Protein AF-A0A7W6FVX3-F1 (afdb_monomer_lite)

pLDDT: mean 87.55, std 6.08, range [58.34, 93.88]

Sequence (89 aa):
MPPLFIAGPSLCMLVTTVTSAVLMPAIGVATLGGAIGFGALVGVGYLGSTAVNMAINPLVLRPLAYGFLSASYFLVASILISIVLFLVG

Secondary structure (DSSP, 8-state):
--THHHHHHHHHHHHHHHHHHHHHHHTT--SHHHHHHHHHHHHHHHHHHHHHHHHH-TT-SSHHHHHHHHHHHHHHHHHHHHHHHHHH-

Organism: NCBI:txid1166078

Radius of gyration: 14.44 Å; chains: 1; bounding box: 35×26×37 Å

Foldseek 3Di:
DDVCVVVVVVVVLVVLLVVLLVVCVVVPVQDLVSLLVQLQVVLVVQLVVQLVVLVPDPVRPDSNVVSNVVSVVSSVSSNVSSNVSNVVD

Structure (mmCIF, N/CA/C/O backbone):
data_AF-A0A7W6FVX3-F1
#
_entry.id   AF-A0A7W6FVX3-F1
#
loop_
_atom_site.group_PDB
_atom_site.id
_atom_site.type_symbol
_atom_site.label_atom_id
_atom_site.label_alt_id
_atom_site.label_comp_id
_atom_site.label_asym_id
_atom_site.label_entity_id
_atom_site.label_seq_id
_atom_site.pdbx_PDB_ins_code
_atom_site.Cartn_x
_atom_site.Cartn_y
_atom_site.Cartn_z
_atom_site.occupancy
_atom_site.B_iso_or_equiv
_atom_site.auth_seq_id
_atom_site.auth_comp_id
_atom_site.auth_asym_id
_atom_site.auth_atom_id
_atom_site.pdbx_PDB_model_num
ATOM 1 N N . MET A 1 1 ? 18.221 -18.881 -6.454 1.00 58.34 1 MET A N 1
ATOM 2 C CA . MET A 1 1 ? 17.531 -17.573 -6.421 1.00 58.34 1 MET A CA 1
ATOM 3 C C . MET A 1 1 ? 1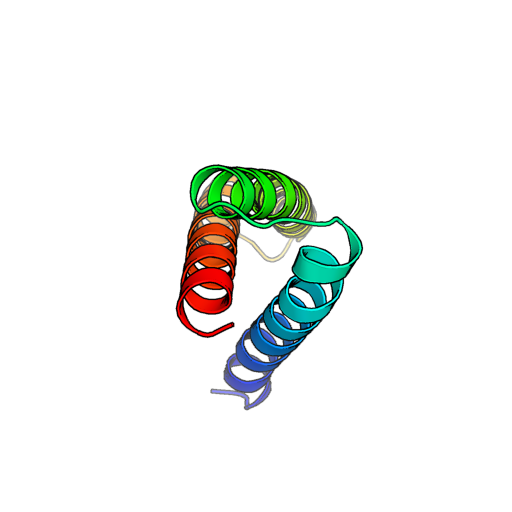8.096 -16.771 -5.259 1.00 58.34 1 MET A C 1
ATOM 5 O O . MET A 1 1 ? 18.137 -17.319 -4.164 1.00 58.34 1 MET A O 1
ATOM 9 N N . PRO A 1 2 ? 18.647 -15.567 -5.490 1.00 76.88 2 PRO A N 1
ATOM 10 C CA . PRO A 1 2 ? 19.314 -14.810 -4.433 1.00 76.88 2 PRO A CA 1
ATOM 11 C C . PRO A 1 2 ? 18.333 -14.493 -3.291 1.00 76.88 2 PRO A C 1
ATOM 13 O O . PRO A 1 2 ? 17.185 -14.151 -3.580 1.00 76.88 2 PRO A O 1
ATOM 16 N N . PRO A 1 3 ? 18.755 -14.563 -2.016 1.00 71.00 3 PRO A N 1
ATOM 17 C CA . PRO A 1 3 ? 17.873 -14.378 -0.856 1.00 71.00 3 PRO A CA 1
ATOM 18 C C . PRO A 1 3 ? 17.141 -13.024 -0.846 1.00 71.00 3 PRO A C 1
ATOM 20 O O . PRO A 1 3 ? 16.029 -12.921 -0.333 1.00 71.00 3 PRO A O 1
ATOM 23 N N . LEU A 1 4 ? 17.711 -12.004 -1.498 1.00 74.44 4 LEU A N 1
ATOM 24 C CA . LEU A 1 4 ? 17.101 -10.683 -1.659 1.00 74.44 4 LEU A CA 1
ATOM 25 C C . LEU A 1 4 ? 15.740 -10.709 -2.386 1.00 74.44 4 LEU A C 1
ATOM 27 O O . LEU A 1 4 ? 14.877 -9.894 -2.074 1.00 74.44 4 LEU A O 1
ATOM 31 N N . PHE A 1 5 ? 15.524 -11.647 -3.318 1.00 72.94 5 PHE A N 1
ATOM 32 C CA . PHE A 1 5 ? 14.269 -11.750 -4.082 1.00 72.94 5 PHE A CA 1
ATOM 33 C C . PHE A 1 5 ? 13.090 -12.268 -3.249 1.00 72.94 5 PHE A C 1
ATOM 35 O O . PHE A 1 5 ? 11.942 -12.097 -3.645 1.00 72.94 5 PHE A O 1
ATOM 42 N N . ILE A 1 6 ? 13.368 -12.881 -2.097 1.00 77.19 6 ILE A N 1
ATOM 43 C CA . ILE A 1 6 ? 12.363 -13.370 -1.145 1.00 77.19 6 ILE A CA 1
ATOM 44 C C . ILE A 1 6 ? 12.239 -12.413 0.041 1.00 77.19 6 ILE A C 1
ATOM 46 O O . ILE A 1 6 ? 11.130 -12.081 0.451 1.00 77.19 6 ILE A O 1
ATOM 50 N N . ALA A 1 7 ? 13.371 -11.940 0.569 1.00 84.81 7 ALA A N 1
ATOM 51 C CA . ALA A 1 7 ? 13.396 -11.050 1.726 1.00 84.81 7 ALA A CA 1
ATOM 52 C C . ALA A 1 7 ? 12.895 -9.631 1.407 1.00 84.81 7 ALA A C 1
ATOM 54 O O . ALA A 1 7 ? 12.285 -8.989 2.256 1.00 84.81 7 ALA A O 1
ATOM 55 N N . GLY A 1 8 ? 13.131 -9.132 0.189 1.00 84.50 8 GLY A N 1
ATOM 56 C CA . GLY A 1 8 ? 12.710 -7.787 -0.211 1.00 84.50 8 GLY A CA 1
ATOM 57 C C . GLY A 1 8 ? 11.187 -7.600 -0.161 1.00 84.50 8 GLY A C 1
ATOM 58 O O . GLY A 1 8 ? 10.712 -6.731 0.573 1.00 84.50 8 GLY A O 1
ATOM 59 N N . PRO A 1 9 ? 10.403 -8.424 -0.885 1.00 84.12 9 PRO A N 1
ATOM 60 C CA . PRO A 1 9 ? 8.946 -8.321 -0.874 1.00 84.12 9 PRO A CA 1
ATOM 61 C C . PRO A 1 9 ? 8.337 -8.538 0.514 1.00 84.12 9 PRO A C 1
ATOM 63 O O . PRO A 1 9 ? 7.423 -7.813 0.894 1.00 84.12 9 PRO A O 1
ATOM 66 N N . SER A 1 10 ? 8.852 -9.488 1.300 1.00 86.31 10 SER A N 1
ATOM 67 C CA . SER A 1 10 ? 8.313 -9.770 2.636 1.00 86.31 10 SER A CA 1
ATOM 68 C C . SER A 1 10 ? 8.547 -8.620 3.618 1.00 86.31 10 SER A C 1
ATOM 70 O O . SER A 1 10 ? 7.617 -8.234 4.327 1.00 86.31 10 SER A O 1
ATOM 72 N N . LEU A 1 11 ? 9.740 -8.015 3.617 1.00 90.75 11 LEU A N 1
ATOM 73 C CA . LEU A 1 11 ? 10.033 -6.833 4.432 1.00 90.75 11 LEU A CA 1
ATOM 74 C C . LEU A 1 11 ? 9.178 -5.632 4.022 1.00 90.75 11 LEU A C 1
ATOM 76 O O . LEU A 1 11 ? 8.648 -4.942 4.890 1.00 90.75 11 LEU A O 1
ATOM 80 N N . CYS A 1 12 ? 9.002 -5.404 2.718 1.00 88.31 12 CYS A N 1
ATOM 81 C CA . CYS A 1 12 ? 8.137 -4.338 2.216 1.00 88.31 12 CYS A CA 1
ATOM 82 C C . CYS A 1 12 ? 6.700 -4.501 2.734 1.00 88.31 12 CYS A C 1
ATOM 84 O O . CYS A 1 12 ? 6.154 -3.576 3.336 1.00 88.31 12 CYS A O 1
ATOM 86 N N . MET A 1 13 ? 6.129 -5.701 2.598 1.00 89.12 13 MET A N 1
ATOM 87 C CA . MET A 1 13 ? 4.774 -5.992 3.073 1.00 89.12 13 MET A CA 1
ATOM 88 C C . MET A 1 13 ? 4.641 -5.855 4.594 1.00 89.12 13 MET A C 1
ATOM 90 O O . MET A 1 13 ? 3.625 -5.349 5.076 1.00 89.12 13 MET A O 1
ATOM 94 N N . LEU A 1 14 ? 5.662 -6.253 5.358 1.00 91.38 14 LEU A N 1
ATOM 95 C CA . LEU A 1 14 ? 5.677 -6.095 6.812 1.00 91.38 14 LEU A CA 1
ATOM 96 C C . LEU A 1 14 ? 5.651 -4.615 7.206 1.00 91.38 14 LEU A C 1
ATOM 98 O O . LEU A 1 14 ? 4.819 -4.216 8.020 1.00 91.38 14 LEU A O 1
ATOM 102 N N . VAL A 1 15 ? 6.495 -3.787 6.586 1.00 93.06 15 VAL A N 1
ATOM 103 C CA . VAL A 1 15 ? 6.529 -2.338 6.842 1.00 93.06 15 VAL A CA 1
ATOM 104 C C . VAL A 1 15 ? 5.189 -1.691 6.487 1.00 93.06 15 VAL A C 1
ATOM 106 O O . VAL A 1 15 ? 4.653 -0.932 7.296 1.00 93.06 15 VAL A O 1
ATOM 109 N N . THR A 1 16 ? 4.602 -2.025 5.335 1.00 91.06 16 THR A N 1
ATOM 110 C CA . THR A 1 16 ? 3.279 -1.524 4.918 1.00 91.06 16 THR A CA 1
ATOM 111 C C . THR A 1 16 ? 2.164 -1.935 5.884 1.00 91.06 16 THR A C 1
ATOM 113 O O . THR A 1 16 ? 1.272 -1.142 6.191 1.00 91.06 16 THR A O 1
ATOM 116 N N . THR A 1 17 ? 2.222 -3.158 6.410 1.00 92.50 17 THR A N 1
ATOM 117 C CA . THR A 1 17 ? 1.227 -3.663 7.366 1.00 92.50 17 THR A CA 1
ATOM 118 C C . THR A 1 17 ? 1.341 -2.954 8.711 1.00 92.50 17 THR A C 1
ATOM 120 O O . THR A 1 17 ? 0.340 -2.462 9.227 1.00 92.50 17 THR A O 1
ATOM 123 N N . VAL A 1 18 ? 2.555 -2.832 9.257 1.00 93.88 18 VAL A N 1
ATOM 124 C CA . VAL A 1 18 ? 2.800 -2.155 10.541 1.00 93.88 18 VAL A CA 1
ATOM 125 C C . VAL A 1 18 ? 2.421 -0.677 10.462 1.00 93.88 18 VAL A C 1
ATOM 127 O O . VAL A 1 18 ? 1.744 -0.164 11.348 1.00 93.88 18 VAL A O 1
ATOM 130 N N . THR A 1 19 ? 2.802 0.006 9.382 1.00 92.31 19 THR A N 1
ATOM 131 C CA . THR A 1 19 ? 2.419 1.412 9.176 1.00 92.31 19 THR A CA 1
ATOM 132 C C . THR A 1 19 ? 0.906 1.581 9.090 1.00 92.31 19 THR A C 1
ATOM 134 O O . THR A 1 19 ? 0.370 2.472 9.744 1.00 92.31 19 THR A O 1
ATOM 137 N N . SER A 1 20 ? 0.199 0.703 8.374 1.00 91.00 20 SER A N 1
ATOM 138 C CA . SER A 1 20 ? -1.271 0.724 8.313 1.00 91.00 20 SER A CA 1
ATOM 139 C C . SER A 1 20 ? -1.912 0.468 9.681 1.00 91.00 20 SER A C 1
ATOM 141 O O . SER A 1 20 ? -2.844 1.176 10.054 1.00 91.00 20 SER A O 1
ATOM 143 N N . ALA A 1 21 ? -1.382 -0.486 10.452 1.00 91.62 21 ALA A N 1
ATOM 144 C CA . ALA A 1 21 ? -1.869 -0.823 11.790 1.00 91.62 21 ALA A CA 1
ATOM 145 C C . ALA A 1 21 ? -1.706 0.326 12.793 1.00 91.62 21 ALA A C 1
ATOM 147 O O . ALA A 1 21 ? -2.534 0.481 13.683 1.00 91.62 21 ALA A O 1
ATOM 148 N N . VAL A 1 22 ? -0.662 1.144 12.642 1.00 93.06 22 VAL A N 1
ATOM 149 C CA . VAL A 1 22 ? -0.453 2.339 13.470 1.00 93.06 22 VAL A CA 1
ATOM 150 C C . VAL A 1 22 ? -1.314 3.506 12.984 1.00 93.06 22 VAL A C 1
ATOM 152 O O . VAL A 1 22 ? -1.905 4.211 13.800 1.00 93.06 22 VAL A O 1
ATOM 155 N N . LEU A 1 23 ? -1.407 3.720 11.666 1.00 91.25 23 LEU A N 1
ATOM 156 C CA . LEU A 1 23 ? -2.154 4.850 11.115 1.00 91.25 23 LEU A CA 1
ATOM 157 C C . LEU A 1 23 ? -3.659 4.704 11.330 1.00 91.25 23 LEU A C 1
ATOM 159 O O . LEU A 1 23 ? -4.264 5.654 11.810 1.00 91.25 23 LEU A O 1
ATOM 163 N N . MET A 1 24 ? -4.262 3.556 11.004 1.00 91.75 24 MET A N 1
ATOM 164 C CA . MET A 1 24 ? -5.720 3.362 11.064 1.00 91.75 24 MET A CA 1
ATOM 165 C C . MET A 1 24 ? -6.364 3.805 12.395 1.00 91.75 24 MET A C 1
ATOM 167 O O . MET A 1 24 ? -7.309 4.596 12.338 1.00 91.75 24 MET A O 1
ATOM 171 N N . PRO A 1 25 ? -5.870 3.397 13.582 1.00 88.50 25 PRO A N 1
ATOM 172 C CA . PRO A 1 25 ? -6.399 3.895 14.851 1.00 88.50 25 PRO A CA 1
ATOM 173 C C . PRO A 1 25 ? -6.046 5.368 15.104 1.00 88.50 25 PRO A C 1
ATOM 175 O O . PRO A 1 25 ? -6.866 6.095 15.657 1.00 88.50 25 PRO A O 1
ATOM 178 N N . ALA A 1 26 ? -4.876 5.845 14.660 1.00 90.56 26 ALA A N 1
ATOM 179 C CA . ALA A 1 26 ? -4.467 7.243 14.831 1.00 90.56 26 ALA A CA 1
ATOM 180 C C . ALA A 1 26 ? -5.353 8.234 14.054 1.00 90.56 26 ALA A C 1
ATOM 182 O O . ALA A 1 26 ? -5.584 9.347 14.522 1.00 90.56 26 ALA A O 1
ATOM 183 N N . ILE A 1 27 ? -5.872 7.832 12.890 1.00 89.38 27 ILE A N 1
ATOM 184 C CA . ILE A 1 27 ? -6.823 8.626 12.092 1.00 89.38 27 ILE A CA 1
ATOM 185 C C . ILE A 1 27 ? -8.295 8.296 12.395 1.00 89.38 27 ILE A C 1
ATOM 187 O O . ILE A 1 27 ? -9.187 8.841 11.749 1.00 89.38 27 ILE A O 1
ATOM 191 N N . GLY A 1 28 ? -8.564 7.417 13.368 1.00 87.88 28 GLY A N 1
ATOM 192 C CA . GLY A 1 28 ? -9.922 7.088 13.808 1.00 87.88 28 GLY A CA 1
ATOM 193 C C . GLY A 1 28 ? -10.741 6.271 12.803 1.00 87.88 28 GLY A C 1
ATOM 194 O O . GLY A 1 28 ? -11.962 6.421 12.734 1.00 87.88 28 GLY A O 1
ATOM 195 N N . VAL A 1 29 ? -10.105 5.406 12.007 1.00 89.44 29 VAL A N 1
ATOM 196 C CA . VAL A 1 29 ? -10.824 4.504 11.095 1.00 89.44 29 VAL A CA 1
ATOM 197 C C . VAL A 1 29 ? -11.525 3.412 11.907 1.00 89.44 29 VAL A C 1
ATOM 199 O O . VAL A 1 29 ? -10.920 2.412 12.275 1.00 89.44 29 VAL A O 1
ATOM 202 N N . ALA A 1 30 ? -12.816 3.616 12.177 1.00 85.19 30 ALA A N 1
ATOM 203 C CA . ALA A 1 30 ? -13.642 2.729 13.007 1.00 85.19 30 ALA A CA 1
ATOM 204 C C . ALA A 1 30 ? -14.721 1.957 12.222 1.00 85.19 30 ALA A C 1
ATOM 206 O O . ALA A 1 30 ? -15.582 1.310 12.810 1.00 85.19 30 ALA A O 1
ATOM 207 N N . THR A 1 31 ? -14.721 2.040 10.890 1.00 91.62 31 THR A N 1
ATOM 208 C CA . THR A 1 31 ? -15.720 1.367 10.046 1.00 91.62 31 THR A CA 1
ATOM 209 C C . THR A 1 31 ? -15.057 0.591 8.919 1.00 91.62 31 THR A C 1
ATOM 211 O O . THR A 1 31 ? -14.012 0.996 8.407 1.00 91.62 31 THR A O 1
ATOM 214 N N . LEU A 1 32 ? -15.718 -0.477 8.465 1.00 90.62 32 LEU A N 1
ATOM 215 C CA . LEU A 1 32 ? -15.265 -1.272 7.321 1.00 90.62 32 LEU A CA 1
ATOM 216 C C . LEU A 1 32 ? -15.115 -0.411 6.055 1.00 90.62 32 LEU A C 1
ATOM 218 O O . LEU A 1 32 ? -14.135 -0.537 5.326 1.00 90.62 32 LEU A O 1
ATOM 222 N N . GLY A 1 33 ? -16.058 0.508 5.814 1.00 90.19 33 GLY A N 1
ATOM 223 C CA . GLY A 1 33 ? -15.984 1.449 4.693 1.00 90.19 33 GLY A CA 1
ATOM 224 C C . GLY A 1 33 ? -14.783 2.394 4.798 1.00 90.19 33 GLY A C 1
ATOM 225 O O . GLY A 1 33 ? -14.096 2.624 3.805 1.00 90.19 33 GLY A O 1
ATOM 226 N N . GLY A 1 34 ? -14.477 2.877 6.007 1.00 90.06 34 GLY A N 1
ATOM 227 C CA . GLY A 1 34 ? -13.276 3.669 6.273 1.00 90.06 34 GLY A CA 1
ATOM 228 C C . GLY A 1 34 ? -11.985 2.881 6.045 1.00 90.06 34 GLY A C 1
ATOM 229 O O . GLY A 1 34 ? -11.046 3.418 5.465 1.00 90.06 34 GLY A O 1
ATOM 230 N N . ALA A 1 35 ? -11.949 1.601 6.425 1.00 90.94 35 ALA A N 1
ATOM 231 C CA . ALA A 1 35 ? -10.799 0.726 6.201 1.00 90.94 35 ALA A CA 1
ATOM 232 C C . ALA A 1 35 ? -10.546 0.478 4.708 1.00 90.94 35 ALA A C 1
ATOM 234 O O . ALA A 1 35 ? -9.410 0.589 4.248 1.00 90.94 35 ALA A O 1
ATOM 235 N N . ILE A 1 36 ? -11.603 0.221 3.933 1.00 93.25 36 ILE A N 1
ATOM 236 C CA . ILE A 1 36 ? -11.509 0.075 2.474 1.00 93.25 36 ILE A CA 1
ATOM 237 C C . ILE A 1 36 ? -11.050 1.389 1.828 1.00 93.25 36 ILE A C 1
ATOM 239 O O . ILE A 1 36 ? -10.154 1.372 0.986 1.00 93.25 36 ILE A O 1
ATOM 243 N N . GLY A 1 37 ? -11.621 2.527 2.236 1.00 92.62 37 GLY A N 1
ATOM 244 C CA . GLY A 1 37 ? -11.238 3.846 1.727 1.00 92.62 37 GLY A CA 1
ATOM 245 C C . GLY A 1 37 ? -9.781 4.200 2.036 1.00 92.62 37 GLY A C 1
ATOM 246 O O . GLY A 1 37 ? -9.056 4.655 1.152 1.00 92.62 37 GLY A O 1
ATOM 247 N N . PHE A 1 38 ? -9.328 3.925 3.262 1.00 93.12 38 PHE A N 1
ATOM 248 C CA . PHE A 1 38 ? -7.934 4.092 3.669 1.00 93.12 38 PHE A CA 1
ATOM 249 C C . PHE A 1 38 ? -7.001 3.202 2.841 1.00 93.12 38 PHE A C 1
ATOM 251 O O . PHE A 1 38 ? -6.048 3.699 2.237 1.00 93.12 38 PHE A O 1
ATOM 258 N N . GLY A 1 39 ? -7.311 1.907 2.745 1.00 91.88 39 GLY A N 1
ATOM 259 C CA . GLY A 1 39 ? -6.528 0.950 1.968 1.00 91.88 39 GLY A CA 1
ATOM 260 C C . GLY A 1 39 ? -6.463 1.306 0.482 1.00 91.88 39 GLY A C 1
ATOM 261 O O . GLY A 1 39 ? -5.405 1.162 -0.130 1.00 91.88 39 GLY A O 1
ATOM 262 N N . ALA A 1 40 ? -7.545 1.835 -0.095 1.00 93.00 40 ALA A N 1
ATOM 263 C CA . ALA A 1 40 ? -7.574 2.310 -1.476 1.00 93.00 40 ALA A CA 1
ATOM 264 C C . ALA A 1 40 ? -6.710 3.565 -1.673 1.00 93.00 40 ALA A C 1
ATOM 266 O O . ALA A 1 40 ? -5.939 3.624 -2.628 1.00 93.00 40 ALA A O 1
ATOM 267 N N . LEU A 1 41 ? -6.782 4.542 -0.764 1.00 93.75 41 LEU A N 1
ATOM 268 C CA . LEU A 1 41 ? -5.973 5.764 -0.831 1.00 93.75 41 LEU A CA 1
ATOM 269 C C . LEU A 1 41 ? -4.476 5.443 -0.749 1.00 93.75 41 LEU A C 1
ATOM 271 O O . LEU A 1 41 ? -3.692 5.881 -1.593 1.00 93.75 41 LEU A O 1
ATOM 275 N N . VAL A 1 42 ? -4.092 4.631 0.235 1.00 92.31 42 VAL A N 1
ATOM 276 C CA . VAL A 1 42 ? -2.713 4.154 0.401 1.00 92.31 42 VAL A CA 1
ATOM 277 C C . VAL A 1 42 ? -2.280 3.329 -0.817 1.00 92.31 42 VAL A C 1
ATOM 279 O O . VAL A 1 42 ? -1.191 3.528 -1.356 1.00 92.31 42 VAL A O 1
ATOM 282 N N . GLY A 1 43 ? -3.164 2.458 -1.305 1.00 90.38 43 GLY A N 1
ATOM 283 C CA . GLY A 1 43 ? -2.944 1.623 -2.482 1.00 90.38 43 GLY A CA 1
ATOM 284 C C . GLY A 1 43 ? -2.701 2.412 -3.762 1.00 90.38 43 GLY A C 1
ATOM 285 O O . GLY A 1 43 ? -1.809 2.060 -4.527 1.00 90.38 43 GLY A O 1
ATOM 286 N N . VAL A 1 44 ? -3.429 3.509 -3.986 1.00 91.31 44 VAL A N 1
ATOM 287 C CA . VAL A 1 44 ? -3.199 4.423 -5.120 1.00 91.31 44 VAL A CA 1
ATOM 288 C C . VAL A 1 44 ? -1.836 5.110 -5.006 1.00 91.31 44 VAL A C 1
ATOM 290 O O . VAL A 1 44 ? -1.128 5.238 -6.008 1.00 91.31 44 VAL A O 1
ATOM 293 N N . GLY A 1 45 ? -1.424 5.493 -3.794 1.00 90.06 45 GLY A N 1
ATOM 294 C CA . GLY A 1 45 ? -0.085 6.031 -3.541 1.00 90.06 45 GLY A CA 1
ATOM 295 C C . GLY A 1 45 ? 1.022 5.033 -3.894 1.00 90.06 45 GLY A C 1
ATOM 296 O O . GLY A 1 45 ? 1.973 5.378 -4.603 1.00 90.06 45 GLY A O 1
ATOM 297 N N . TYR A 1 46 ? 0.876 3.774 -3.469 1.00 88.62 46 TYR A N 1
ATOM 298 C CA . TYR A 1 46 ? 1.789 2.704 -3.873 1.00 88.62 46 TYR A CA 1
ATOM 299 C C . TYR A 1 46 ? 1.722 2.424 -5.371 1.00 88.62 46 TYR A C 1
ATOM 301 O O . TYR A 1 46 ? 2.760 2.209 -5.993 1.00 88.62 46 TYR A O 1
ATOM 309 N N . LEU A 1 47 ? 0.541 2.489 -5.984 1.00 86.12 47 LEU A N 1
ATOM 310 C CA . LEU A 1 47 ? 0.387 2.252 -7.413 1.00 86.12 47 LEU A CA 1
ATOM 311 C C . LEU A 1 47 ? 1.252 3.238 -8.212 1.00 86.12 47 LEU A C 1
ATOM 313 O O . LEU A 1 47 ? 2.074 2.820 -9.031 1.00 86.12 47 LEU A O 1
ATOM 317 N N . GLY A 1 48 ? 1.133 4.534 -7.915 1.00 85.25 48 GLY A N 1
ATOM 318 C CA . GLY A 1 48 ? 1.920 5.578 -8.570 1.00 85.25 48 GLY A CA 1
ATOM 319 C C . GLY A 1 48 ? 3.427 5.401 -8.370 1.00 85.25 48 GLY A C 1
ATOM 320 O O . GLY A 1 48 ? 4.183 5.408 -9.342 1.00 85.25 48 GLY A O 1
ATOM 321 N N . SER A 1 49 ? 3.880 5.180 -7.133 1.00 87.06 49 SER A N 1
ATOM 322 C CA . SER A 1 49 ? 5.316 5.052 -6.841 1.00 87.06 49 SER A CA 1
ATOM 323 C C . SER A 1 49 ? 5.944 3.802 -7.467 1.00 87.06 49 SER A C 1
ATOM 325 O O . SER A 1 49 ? 7.064 3.867 -7.982 1.00 87.06 49 SER A O 1
ATOM 327 N N . THR A 1 50 ? 5.228 2.674 -7.487 1.00 87.06 50 THR A N 1
ATOM 328 C CA . THR A 1 50 ? 5.725 1.422 -8.082 1.00 87.06 50 THR A CA 1
ATOM 329 C C . THR A 1 50 ? 5.746 1.506 -9.608 1.00 87.06 50 THR A C 1
ATOM 331 O O . THR A 1 50 ? 6.715 1.073 -10.237 1.00 87.06 50 THR A O 1
ATOM 334 N N . ALA A 1 51 ? 4.721 2.115 -10.213 1.00 86.81 51 ALA A N 1
ATOM 335 C CA . ALA A 1 51 ? 4.666 2.330 -11.655 1.00 86.81 51 ALA A CA 1
ATOM 336 C C . ALA A 1 51 ? 5.792 3.260 -12.138 1.00 86.81 51 ALA A C 1
ATOM 338 O O . ALA A 1 51 ? 6.455 2.943 -13.125 1.00 86.81 51 ALA A O 1
ATOM 339 N N . VAL A 1 52 ? 6.063 4.359 -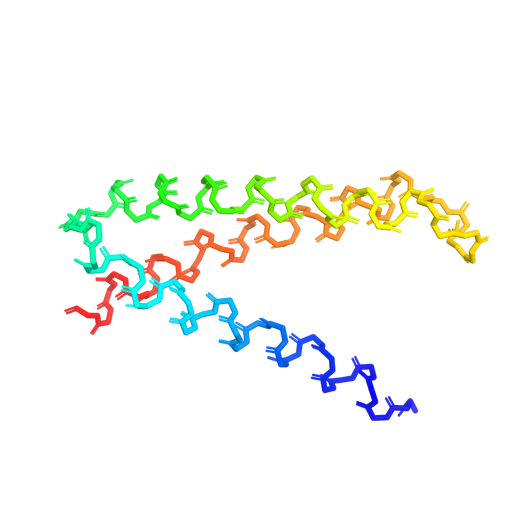11.421 1.00 87.12 52 VAL A N 1
ATOM 340 C CA . VAL A 1 52 ? 7.159 5.289 -11.751 1.00 87.12 52 VAL A CA 1
ATOM 341 C C . VAL A 1 52 ? 8.531 4.629 -11.575 1.00 87.12 52 VAL A C 1
ATOM 343 O O . VAL A 1 52 ? 9.378 4.755 -12.459 1.00 87.12 52 VAL A O 1
ATOM 346 N N . ASN A 1 53 ? 8.744 3.866 -10.496 1.00 88.25 53 ASN A N 1
ATOM 347 C CA . ASN A 1 53 ? 9.996 3.122 -10.293 1.00 88.25 53 ASN A CA 1
ATOM 348 C C . ASN A 1 53 ? 10.280 2.143 -11.442 1.00 88.25 53 ASN A C 1
ATOM 350 O O . ASN A 1 53 ? 11.410 2.055 -11.920 1.00 88.25 53 ASN A O 1
ATOM 354 N N . MET A 1 54 ? 9.254 1.431 -11.916 1.00 86.50 54 MET A N 1
ATOM 355 C CA . MET A 1 54 ? 9.382 0.533 -13.067 1.00 86.50 54 MET A CA 1
ATOM 356 C C . MET A 1 54 ? 9.564 1.290 -14.386 1.00 86.50 54 MET A C 1
ATOM 358 O O . MET A 1 54 ? 10.264 0.797 -15.265 1.00 86.50 54 MET A O 1
ATOM 362 N N . ALA A 1 55 ? 8.977 2.483 -14.524 1.00 86.06 55 ALA A N 1
ATOM 363 C CA . ALA A 1 55 ? 9.095 3.312 -15.721 1.00 86.06 55 ALA A CA 1
ATOM 364 C C . ALA A 1 55 ? 10.512 3.846 -15.963 1.00 86.06 55 ALA A C 1
ATOM 366 O O . ALA A 1 55 ? 10.935 3.951 -17.113 1.00 86.06 55 ALA A O 1
ATOM 367 N N . ILE A 1 56 ? 11.240 4.167 -14.893 1.00 89.19 56 ILE A N 1
ATOM 368 C CA . ILE A 1 56 ? 12.593 4.738 -14.971 1.00 89.19 56 ILE A CA 1
ATOM 369 C C . ILE A 1 56 ? 13.664 3.640 -15.098 1.00 89.19 56 ILE A C 1
ATOM 371 O O . ILE A 1 56 ? 14.786 3.919 -15.510 1.00 89.19 56 ILE A O 1
ATOM 375 N N . ASN A 1 57 ? 13.344 2.385 -14.765 1.00 87.25 57 ASN A N 1
ATOM 376 C CA . ASN A 1 57 ? 14.321 1.301 -14.744 1.00 87.25 57 ASN A CA 1
ATOM 377 C C . ASN A 1 57 ? 14.658 0.797 -16.169 1.00 87.25 57 ASN A C 1
ATOM 379 O O . ASN A 1 57 ? 13.826 0.127 -16.787 1.00 87.25 57 ASN A O 1
ATOM 383 N N . PRO A 1 58 ? 15.891 1.021 -16.675 1.00 82.75 58 PRO A N 1
ATOM 384 C CA . PRO A 1 58 ? 16.277 0.636 -18.035 1.00 82.75 58 PRO A CA 1
ATOM 385 C C . PRO A 1 58 ? 16.408 -0.883 -18.230 1.00 82.75 58 PRO A C 1
ATOM 387 O O . PRO A 1 58 ? 16.502 -1.350 -19.361 1.00 82.75 58 PRO A O 1
ATOM 390 N N . LEU A 1 59 ? 16.422 -1.665 -17.145 1.00 86.75 59 LEU A N 1
ATOM 391 C CA . LEU A 1 59 ? 16.514 -3.126 -17.192 1.00 86.75 59 LEU A CA 1
ATOM 392 C C . LEU A 1 59 ? 15.151 -3.793 -17.441 1.00 86.75 59 LEU A C 1
ATOM 394 O O . LEU A 1 59 ? 15.093 -4.994 -17.706 1.00 86.75 59 LEU A O 1
ATOM 398 N N . VAL A 1 60 ? 14.046 -3.045 -17.345 1.00 83.62 60 VAL A N 1
ATOM 399 C CA . VAL A 1 60 ? 12.692 -3.583 -17.519 1.00 83.62 60 VAL A CA 1
ATOM 400 C C . VAL A 1 60 ? 12.276 -3.474 -18.984 1.00 83.62 60 VAL A C 1
ATOM 402 O O . VAL A 1 60 ? 12.070 -2.388 -19.511 1.00 83.62 60 VAL A O 1
ATOM 405 N N . LEU A 1 61 ? 12.080 -4.623 -19.637 1.00 80.19 61 LEU A N 1
ATOM 406 C CA . LEU A 1 61 ? 11.787 -4.710 -21.075 1.00 80.19 61 LEU A CA 1
ATOM 407 C C . LEU A 1 61 ? 10.437 -4.075 -21.478 1.00 80.19 61 LEU A C 1
ATOM 409 O O . LEU A 1 61 ? 10.263 -3.637 -22.612 1.00 80.19 61 LEU A O 1
ATOM 413 N N . ARG A 1 62 ? 9.453 -4.056 -20.563 1.00 85.00 62 ARG A N 1
ATOM 414 C CA . ARG A 1 62 ? 8.102 -3.490 -20.767 1.00 85.00 62 ARG A CA 1
ATOM 415 C C . ARG A 1 62 ? 7.668 -2.673 -19.538 1.00 85.00 62 ARG A C 1
ATOM 417 O O . ARG A 1 62 ? 6.820 -3.139 -18.771 1.00 85.00 62 ARG A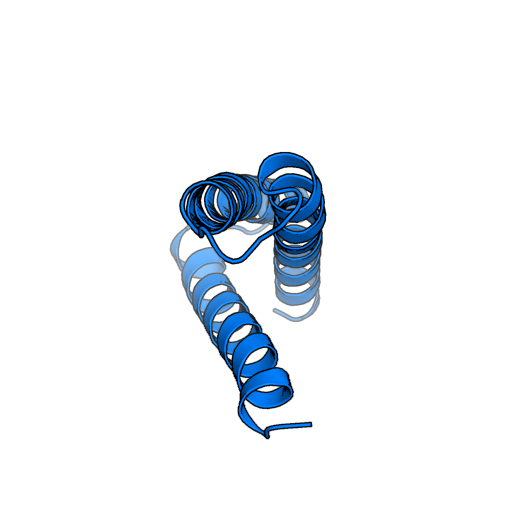 O 1
ATOM 424 N N . PRO A 1 63 ? 8.241 -1.473 -19.346 1.00 81.31 63 PRO A N 1
ATOM 425 C CA . PRO A 1 63 ? 8.179 -0.725 -18.090 1.00 81.31 63 PRO A CA 1
ATOM 426 C C . PRO A 1 63 ? 6.753 -0.415 -17.629 1.00 81.31 63 PRO A C 1
ATOM 428 O O . PRO A 1 63 ? 6.399 -0.679 -16.485 1.00 81.31 63 PRO A O 1
ATOM 431 N N . LEU A 1 64 ? 5.898 0.070 -18.534 1.00 81.44 64 LEU A N 1
ATOM 432 C CA . LEU A 1 64 ? 4.517 0.427 -18.199 1.00 81.44 64 LEU A CA 1
ATOM 433 C C . LEU A 1 64 ? 3.650 -0.798 -17.890 1.00 81.44 64 LEU A C 1
ATOM 435 O O . LEU A 1 64 ? 2.895 -0.778 -16.927 1.00 81.44 64 LEU A O 1
ATOM 439 N N . ALA A 1 65 ? 3.767 -1.877 -18.669 1.00 84.38 65 ALA A N 1
ATOM 440 C CA . ALA A 1 65 ? 2.948 -3.074 -18.463 1.00 84.38 65 ALA A CA 1
ATOM 441 C C . ALA A 1 65 ? 3.298 -3.787 -17.145 1.00 84.38 65 ALA A C 1
ATOM 443 O O . ALA A 1 65 ? 2.403 -4.167 -16.392 1.00 84.38 65 ALA A O 1
ATOM 444 N N . TYR A 1 66 ? 4.595 -3.925 -16.842 1.00 83.44 66 TYR A N 1
ATOM 445 C CA . TYR A 1 66 ? 5.055 -4.491 -15.570 1.00 83.44 66 TYR A CA 1
ATOM 446 C C . TYR A 1 66 ? 4.799 -3.553 -14.392 1.00 83.44 66 TYR A C 1
ATOM 448 O O . TYR A 1 66 ? 4.399 -4.017 -13.325 1.00 83.44 66 TYR A O 1
ATOM 456 N N . GLY A 1 67 ? 4.978 -2.247 -14.604 1.00 84.06 67 GLY A N 1
ATOM 457 C CA . GLY A 1 67 ? 4.634 -1.207 -13.644 1.00 84.06 67 GLY A CA 1
ATOM 458 C C . GLY A 1 67 ? 3.177 -1.311 -13.226 1.00 84.06 67 GLY A C 1
ATOM 459 O O . GLY A 1 67 ? 2.920 -1.502 -12.047 1.00 84.06 67 GLY A O 1
ATOM 460 N N . PHE A 1 68 ? 2.239 -1.298 -14.177 1.00 83.81 68 PHE A N 1
ATOM 461 C CA . PHE A 1 68 ? 0.811 -1.442 -13.889 1.00 83.81 68 PHE A CA 1
ATOM 462 C C . PHE A 1 68 ? 0.488 -2.746 -13.162 1.00 83.81 68 PHE A C 1
ATOM 464 O O . PHE A 1 68 ? -0.176 -2.703 -12.134 1.00 83.81 68 PHE A O 1
ATOM 471 N N . LEU A 1 69 ? 0.986 -3.891 -13.638 1.00 86.75 69 LEU A N 1
ATOM 472 C CA . LEU A 1 69 ? 0.669 -5.181 -13.022 1.00 86.75 69 LEU A CA 1
ATOM 473 C C . LEU A 1 69 ? 1.161 -5.265 -11.566 1.00 86.75 69 LEU A C 1
ATOM 475 O O . LEU A 1 69 ? 0.409 -5.657 -10.673 1.00 86.75 69 LEU A O 1
ATOM 479 N N . SER A 1 70 ? 2.408 -4.857 -11.314 1.00 84.81 70 SER A N 1
ATOM 480 C CA . SER A 1 70 ? 2.984 -4.855 -9.964 1.00 84.81 70 SER A CA 1
ATOM 481 C C . SER A 1 70 ? 2.326 -3.810 -9.061 1.00 84.81 70 SER A C 1
ATOM 483 O O . SER A 1 70 ? 2.121 -4.054 -7.876 1.00 84.81 70 SER A O 1
ATOM 485 N N . ALA A 1 71 ? 1.989 -2.648 -9.610 1.00 84.69 71 ALA A N 1
ATOM 486 C CA . ALA A 1 71 ? 1.341 -1.557 -8.899 1.00 84.69 71 ALA A CA 1
ATOM 487 C C . ALA A 1 71 ? -0.103 -1.913 -8.494 1.00 84.69 71 ALA A C 1
ATOM 489 O O . ALA A 1 71 ? -0.523 -1.624 -7.374 1.00 84.69 71 ALA A O 1
ATOM 490 N N . SER A 1 72 ? -0.846 -2.611 -9.362 1.00 87.75 72 SER A N 1
ATOM 491 C CA . SER A 1 72 ? -2.185 -3.129 -9.056 1.00 87.75 72 SER A CA 1
ATOM 492 C C . SER A 1 72 ? -2.166 -4.147 -7.917 1.00 87.75 72 SER A C 1
ATOM 494 O O . SER A 1 72 ? -3.067 -4.134 -7.081 1.00 87.75 72 SER A O 1
ATOM 496 N N . TYR A 1 73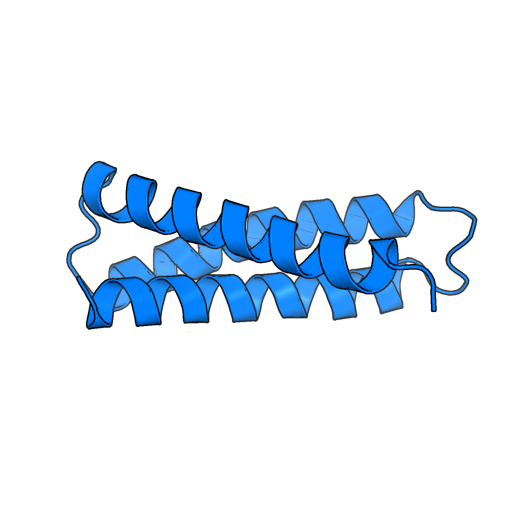 ? -1.131 -4.990 -7.842 1.00 87.88 73 TYR A N 1
ATOM 497 C CA . TYR A 1 73 ? -0.961 -5.912 -6.720 1.00 87.88 73 TYR A CA 1
ATOM 498 C C . TYR A 1 73 ? -0.867 -5.166 -5.382 1.00 87.88 73 TYR A C 1
ATOM 500 O O . TYR A 1 73 ? -1.578 -5.519 -4.445 1.00 87.88 73 TYR A O 1
ATOM 508 N N . PHE A 1 74 ? -0.061 -4.100 -5.300 1.00 88.31 74 PHE A N 1
ATOM 509 C CA . PHE A 1 74 ? 0.054 -3.299 -4.076 1.00 88.31 74 PHE A CA 1
ATOM 510 C C . PHE A 1 74 ? -1.258 -2.621 -3.681 1.00 88.31 74 PHE A C 1
ATOM 512 O O . PHE A 1 74 ? -1.559 -2.543 -2.493 1.00 88.31 74 PHE A O 1
ATOM 519 N N . LEU A 1 75 ? -2.053 -2.180 -4.658 1.00 91.19 75 LEU A N 1
ATOM 520 C CA . LEU A 1 75 ? -3.360 -1.581 -4.400 1.00 91.19 75 LEU A CA 1
ATOM 521 C C . LEU A 1 75 ? -4.359 -2.589 -3.821 1.00 91.19 75 LEU A C 1
ATOM 523 O O . LEU A 1 75 ? -5.069 -2.286 -2.866 1.00 91.19 75 LEU A O 1
ATOM 527 N N . VAL A 1 76 ? -4.418 -3.801 -4.374 1.00 92.62 76 VAL A N 1
ATOM 528 C CA . VAL A 1 76 ? -5.292 -4.851 -3.831 1.00 92.62 76 VAL A CA 1
ATOM 529 C C . VAL A 1 76 ? -4.796 -5.291 -2.454 1.00 92.62 76 VAL A C 1
ATOM 531 O O . VAL A 1 76 ? -5.590 -5.455 -1.528 1.00 92.62 76 VAL A O 1
ATOM 534 N N . ALA A 1 77 ? -3.482 -5.439 -2.296 1.00 91.06 77 ALA A N 1
ATOM 535 C CA . ALA A 1 77 ? -2.886 -5.869 -1.044 1.00 91.06 77 ALA A CA 1
ATOM 536 C C . ALA A 1 77 ? -3.102 -4.852 0.087 1.00 91.06 77 ALA A C 1
ATOM 538 O O . ALA A 1 77 ? -3.418 -5.266 1.199 1.00 91.06 77 ALA A O 1
ATOM 539 N N . SER A 1 78 ? -3.007 -3.544 -0.174 1.00 91.31 78 SER A N 1
ATOM 540 C CA . SER A 1 78 ? -3.272 -2.517 0.844 1.00 91.31 78 SER A CA 1
ATOM 541 C C . SER A 1 78 ? -4.727 -2.530 1.311 1.00 91.31 78 SER A C 1
ATOM 543 O O . SER A 1 78 ? -4.975 -2.427 2.509 1.00 91.31 78 SER A O 1
ATOM 545 N N . ILE A 1 79 ? -5.687 -2.734 0.401 1.00 93.50 79 ILE A N 1
ATOM 546 C CA . ILE A 1 79 ? -7.106 -2.889 0.756 1.00 93.50 79 ILE A CA 1
ATOM 547 C C . ILE A 1 79 ? -7.302 -4.122 1.642 1.00 93.50 79 ILE A C 1
ATOM 549 O O . ILE A 1 79 ? -7.940 -4.027 2.690 1.00 93.50 79 ILE A O 1
ATOM 553 N N . LEU A 1 80 ? -6.731 -5.267 1.258 1.00 93.25 80 LEU A N 1
ATOM 554 C CA . LEU A 1 80 ? -6.840 -6.495 2.048 1.00 93.25 80 LEU A CA 1
ATOM 555 C C . LEU A 1 80 ? -6.198 -6.350 3.428 1.00 93.25 80 LEU A C 1
ATOM 557 O O . LEU A 1 80 ? -6.802 -6.765 4.412 1.00 93.25 80 LEU A O 1
ATOM 561 N N . ILE A 1 81 ? -5.021 -5.728 3.519 1.00 92.75 81 ILE A N 1
ATOM 562 C CA . ILE A 1 81 ? -4.357 -5.441 4.796 1.00 92.75 81 ILE A CA 1
ATOM 563 C C . ILE A 1 81 ? -5.267 -4.590 5.683 1.00 92.75 81 ILE A C 1
ATOM 565 O O . ILE A 1 81 ? -5.486 -4.951 6.835 1.00 92.75 81 ILE A O 1
ATOM 5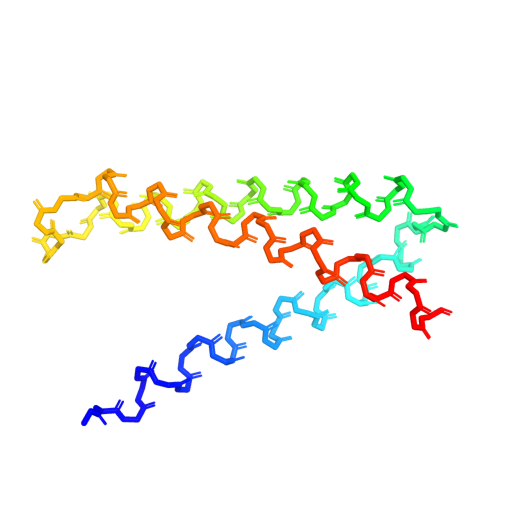69 N N . SER A 1 82 ? -5.838 -3.502 5.162 1.00 90.69 82 SER A N 1
ATOM 570 C CA . SER A 1 82 ? -6.730 -2.643 5.945 1.00 90.69 82 SER A CA 1
ATOM 571 C C . SER A 1 82 ? -7.996 -3.369 6.402 1.00 90.69 82 SER A C 1
ATOM 573 O O . SER A 1 82 ? -8.423 -3.180 7.537 1.00 90.69 82 SER A O 1
ATOM 575 N N . ILE A 1 83 ? -8.574 -4.237 5.566 1.00 93.44 83 ILE A N 1
ATOM 576 C CA . ILE A 1 83 ? -9.719 -5.070 5.960 1.00 93.44 83 ILE A CA 1
ATOM 577 C C . ILE A 1 83 ? -9.318 -6.044 7.072 1.00 93.44 83 ILE A C 1
ATOM 579 O O . ILE A 1 83 ? -10.011 -6.132 8.079 1.00 93.44 83 ILE A O 1
ATOM 583 N N . VAL A 1 84 ? -8.203 -6.762 6.917 1.00 93.56 84 VAL A N 1
ATOM 584 C CA . VAL A 1 84 ? -7.732 -7.731 7.918 1.00 93.56 84 VAL A CA 1
ATOM 585 C C . VAL A 1 84 ? -7.431 -7.038 9.244 1.00 93.56 84 VAL A C 1
ATOM 587 O O . VAL A 1 84 ? -7.851 -7.526 10.287 1.00 93.56 84 VAL A O 1
ATOM 590 N N . LEU A 1 85 ? -6.764 -5.884 9.213 1.00 91.25 85 LEU A N 1
ATOM 591 C CA . LEU A 1 85 ? -6.481 -5.099 10.414 1.00 91.25 85 LEU A CA 1
ATOM 592 C C . LEU A 1 85 ? -7.762 -4.622 11.103 1.00 91.25 85 LEU A C 1
ATOM 594 O O . LEU A 1 85 ? -7.832 -4.674 12.323 1.00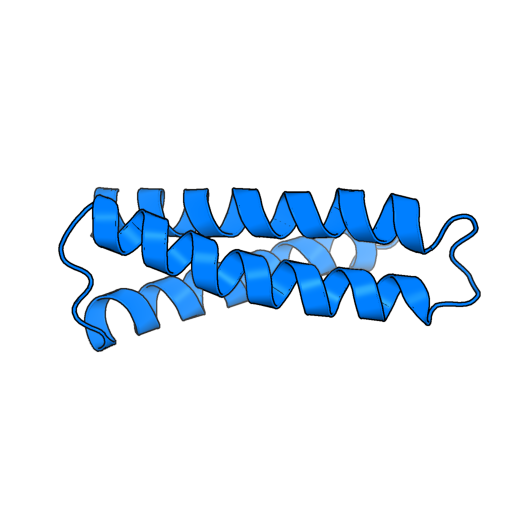 91.25 85 LEU A O 1
ATOM 598 N N . PHE A 1 86 ? -8.781 -4.223 10.338 1.00 91.81 86 PHE A N 1
ATOM 599 C CA . PHE A 1 86 ? -10.090 -3.861 10.886 1.00 91.81 86 PHE A CA 1
ATOM 600 C C . PHE A 1 86 ? -10.857 -5.056 11.475 1.00 91.81 86 PHE A C 1
ATOM 602 O O . PHE A 1 86 ? -11.646 -4.878 12.389 1.00 91.81 86 PHE A O 1
ATOM 609 N N . LEU A 1 87 ? -10.674 -6.267 10.941 1.00 90.81 87 LEU A N 1
ATOM 610 C CA . LEU A 1 87 ? -11.345 -7.467 11.456 1.00 90.81 87 LEU A CA 1
ATOM 611 C C . LEU A 1 87 ? -10.666 -8.047 12.704 1.00 90.81 87 LEU A C 1
ATOM 613 O O . LEU A 1 87 ? -11.313 -8.761 13.467 1.00 90.81 87 LEU A O 1
ATOM 617 N N . VAL A 1 88 ? -9.360 -7.818 12.859 1.00 88.38 88 VAL A N 1
ATOM 618 C CA . VAL A 1 88 ? -8.544 -8.370 13.953 1.00 88.38 88 VAL A CA 1
ATOM 619 C C . VAL A 1 88 ? -8.426 -7.404 15.138 1.00 88.38 88 VAL A C 1
ATOM 621 O O . VAL A 1 88 ? -8.260 -7.873 16.264 1.00 88.38 88 VAL A O 1
ATOM 624 N N . GLY A 1 89 ? -8.471 -6.090 14.891 1.00 66.69 89 GLY A N 1
ATOM 625 C CA . GLY A 1 89 ? -8.450 -5.034 15.915 1.00 66.69 89 GLY A CA 1
ATOM 626 C C . GLY A 1 89 ? -9.840 -4.619 16.371 1.00 66.69 89 GLY A C 1
ATOM 627 O O . GLY A 1 89 ? -9.952 -4.235 17.555 1.00 66.69 89 GLY A O 1
#